Protein AF-A0AA35TW32-F1 (afdb_monomer_lite)

Radius of gyration: 16.97 Å; chains: 1; bounding box: 42×21×56 Å

Structure (mmCIF, N/CA/C/O backbone):
data_AF-A0AA35TW32-F1
#
_entry.id   AF-A0AA35TW32-F1
#
loop_
_atom_site.group_PDB
_atom_site.id
_atom_site.type_symbol
_atom_site.label_atom_id
_atom_site.label_alt_id
_atom_site.label_comp_id
_atom_site.label_asym_id
_atom_site.label_entity_id
_atom_site.label_seq_id
_atom_site.pdbx_PDB_ins_code
_atom_site.Cartn_x
_atom_site.Cartn_y
_atom_site.Cartn_z
_atom_site.occupancy
_atom_site.B_iso_or_equiv
_atom_site.auth_seq_id
_atom_site.auth_comp_id
_atom_site.auth_asym_id
_atom_site.auth_atom_id
_atom_site.pdbx_PDB_model_num
ATOM 1 N N . MET A 1 1 ? -7.127 12.486 -2.080 1.00 75.44 1 MET A N 1
ATOM 2 C CA . MET A 1 1 ? -5.794 12.569 -2.715 1.00 75.44 1 MET A CA 1
ATOM 3 C C . MET A 1 1 ? -5.423 11.182 -3.210 1.00 75.44 1 MET A C 1
ATOM 5 O O . MET A 1 1 ? -5.558 10.249 -2.428 1.00 75.44 1 MET A O 1
ATOM 9 N N . THR A 1 2 ? -4.987 11.030 -4.460 1.00 83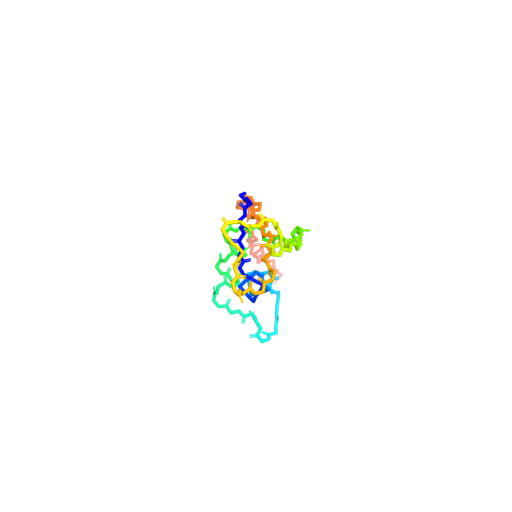.56 2 THR A N 1
ATOM 10 C CA . THR A 1 2 ? -4.437 9.758 -4.969 1.00 83.56 2 THR A CA 1
ATOM 11 C C . THR A 1 2 ? -2.921 9.878 -5.017 1.00 83.56 2 THR A C 1
ATOM 13 O O . THR A 1 2 ? -2.411 10.819 -5.617 1.00 83.56 2 THR A O 1
ATOM 16 N N . LEU A 1 3 ? -2.208 8.961 -4.371 1.00 84.12 3 LEU A N 1
ATOM 17 C CA . LEU A 1 3 ? -0.750 8.947 -4.286 1.00 84.12 3 LEU A CA 1
ATOM 18 C C . LEU A 1 3 ? -0.221 7.605 -4.790 1.00 84.12 3 LEU A C 1
ATOM 20 O O . LEU A 1 3 ? -0.818 6.565 -4.524 1.00 84.12 3 LEU A O 1
ATOM 24 N N . MET A 1 4 ? 0.910 7.616 -5.491 1.00 86.38 4 MET A N 1
ATOM 25 C CA . MET A 1 4 ? 1.616 6.396 -5.884 1.00 86.38 4 MET A CA 1
ATOM 26 C C . MET A 1 4 ? 2.799 6.150 -4.960 1.00 86.38 4 MET A C 1
ATOM 28 O O . MET A 1 4 ? 3.652 7.018 -4.789 1.00 86.38 4 MET A O 1
ATOM 32 N N . PHE A 1 5 ? 2.876 4.940 -4.418 1.00 86.25 5 PHE A N 1
ATOM 33 C CA . PHE A 1 5 ? 3.993 4.484 -3.601 1.00 86.25 5 PHE A CA 1
ATOM 34 C C . PHE A 1 5 ? 4.568 3.182 -4.152 1.00 86.25 5 PHE A C 1
ATOM 36 O O . PHE A 1 5 ? 3.948 2.487 -4.957 1.00 86.25 5 PHE A O 1
ATOM 43 N N . GLN A 1 6 ? 5.768 2.831 -3.698 1.00 86.75 6 GLN A N 1
ATOM 44 C CA . GLN A 1 6 ? 6.271 1.468 -3.855 1.00 86.75 6 GLN A CA 1
ATOM 45 C C . GLN A 1 6 ? 5.362 0.478 -3.117 1.00 86.75 6 GLN A C 1
ATOM 47 O O . GLN A 1 6 ? 4.702 0.839 -2.137 1.00 86.75 6 GLN A O 1
ATOM 52 N N . LYS A 1 7 ? 5.339 -0.769 -3.592 1.00 83.69 7 LYS A N 1
ATOM 53 C CA . LYS A 1 7 ? 4.476 -1.835 -3.074 1.00 83.69 7 LYS A CA 1
ATOM 54 C C . LYS A 1 7 ? 4.587 -2.010 -1.558 1.00 83.69 7 LYS A C 1
ATOM 56 O O . LYS A 1 7 ? 3.558 -1.994 -0.889 1.00 83.69 7 LYS A O 1
ATOM 61 N N . GLU A 1 8 ? 5.794 -2.100 -0.996 1.00 87.00 8 GLU A N 1
ATOM 62 C CA . GLU A 1 8 ? 5.963 -2.313 0.451 1.00 87.00 8 GLU A CA 1
ATOM 63 C C . GLU A 1 8 ? 5.431 -1.128 1.272 1.00 87.00 8 GLU A C 1
ATOM 65 O O . GLU A 1 8 ? 4.840 -1.295 2.338 1.00 87.00 8 GLU A O 1
ATOM 70 N N . VAL A 1 9 ? 5.599 0.095 0.765 1.00 87.94 9 VAL A N 1
ATOM 71 C CA . VAL A 1 9 ? 5.135 1.314 1.443 1.00 87.94 9 VAL A CA 1
ATOM 72 C C . VAL A 1 9 ? 3.611 1.406 1.407 1.00 87.94 9 VAL A C 1
ATOM 74 O O . VAL A 1 9 ? 2.985 1.712 2.421 1.00 87.94 9 VAL A O 1
ATOM 77 N N . ALA A 1 10 ? 2.998 1.091 0.267 1.00 87.94 10 ALA A N 1
ATOM 78 C CA . ALA A 1 10 ? 1.547 1.070 0.136 1.00 87.94 10 ALA A CA 1
ATOM 79 C C . ALA A 1 10 ? 0.899 -0.017 1.012 1.00 87.94 10 ALA A C 1
ATOM 81 O O . ALA A 1 10 ? -0.140 0.237 1.629 1.00 87.94 10 ALA A O 1
ATOM 82 N N . GLN A 1 11 ? 1.535 -1.190 1.126 1.00 88.06 11 GLN A N 1
ATOM 83 C CA . GLN A 1 11 ? 1.127 -2.249 2.057 1.00 88.06 11 GLN A CA 1
ATOM 84 C C . GLN A 1 11 ? 1.147 -1.753 3.501 1.00 88.06 11 GLN A C 1
ATOM 86 O O . GLN A 1 11 ? 0.158 -1.899 4.211 1.00 88.06 11 GLN A O 1
ATOM 91 N N . ARG A 1 12 ? 2.220 -1.076 3.920 1.00 89.88 12 ARG A N 1
ATOM 92 C CA . ARG A 1 12 ? 2.313 -0.510 5.272 1.00 89.88 12 ARG A CA 1
ATOM 93 C C . ARG A 1 12 ? 1.258 0.554 5.535 1.00 89.88 12 ARG A C 1
ATOM 95 O O . ARG A 1 12 ? 0.646 0.543 6.594 1.00 89.88 12 ARG A O 1
ATOM 102 N N . ILE A 1 13 ? 1.003 1.461 4.593 1.00 88.75 13 ILE A N 1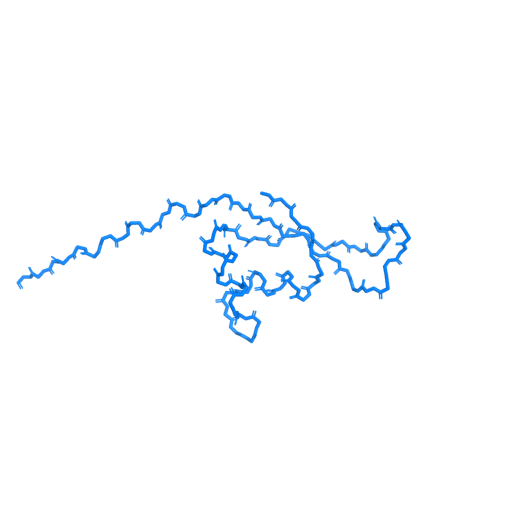
ATOM 103 C CA . ILE A 1 13 ? -0.007 2.522 4.761 1.00 88.75 13 ILE A CA 1
ATOM 104 C C . ILE A 1 13 ? -1.415 1.930 4.951 1.00 88.75 13 ILE A C 1
ATOM 106 O O . ILE A 1 13 ? -2.189 2.415 5.777 1.00 88.75 13 ILE A O 1
ATOM 110 N N . THR A 1 14 ? -1.738 0.872 4.206 1.00 87.62 14 THR A N 1
ATOM 111 C CA . THR A 1 14 ? -3.063 0.227 4.225 1.00 87.62 14 THR A CA 1
ATOM 112 C C . THR A 1 14 ? -3.197 -0.908 5.244 1.00 87.62 14 THR A C 1
ATOM 114 O O . THR A 1 14 ? -4.301 -1.405 5.450 1.00 87.62 14 THR A O 1
ATOM 117 N N . ALA A 1 15 ? -2.115 -1.300 5.921 1.00 90.00 15 ALA A N 1
ATOM 118 C CA . ALA A 1 15 ? -2.130 -2.369 6.915 1.00 90.00 15 ALA A CA 1
ATOM 119 C C . ALA A 1 15 ? -3.050 -2.025 8.094 1.00 90.00 15 ALA A C 1
ATOM 121 O O . ALA A 1 15 ? -2.896 -0.977 8.711 1.00 90.00 15 ALA A O 1
ATOM 122 N N . THR A 1 16 ? -3.970 -2.915 8.456 1.00 85.06 16 THR A N 1
ATOM 123 C CA . THR A 1 16 ? -4.866 -2.751 9.620 1.00 85.06 16 THR A CA 1
ATOM 124 C C . THR A 1 16 ? -4.413 -3.553 10.847 1.00 85.06 16 THR A C 1
ATOM 126 O O . THR A 1 16 ? -5.093 -3.552 11.869 1.00 85.06 16 THR A O 1
ATOM 129 N N . GLY A 1 17 ? -3.279 -4.252 10.747 1.00 85.12 17 GLY A N 1
ATOM 130 C CA . GLY A 1 17 ? -2.689 -5.091 11.790 1.00 85.12 17 GLY A CA 1
ATOM 131 C C . GLY A 1 17 ? -1.544 -5.950 11.237 1.00 85.12 17 GLY A C 1
ATOM 132 O O . GLY A 1 17 ? -1.299 -5.959 10.031 1.00 85.12 17 GLY A O 1
ATOM 133 N N . GLY A 1 18 ? -0.837 -6.671 12.110 1.00 87.88 18 GLY A N 1
ATOM 134 C CA . GLY A 1 18 ? 0.268 -7.560 11.723 1.00 87.88 18 GLY A CA 1
ATOM 135 C C . GLY A 1 18 ? 1.637 -6.873 11.632 1.00 87.88 18 GLY A C 1
ATOM 136 O O . GLY A 1 18 ? 1.838 -5.788 12.169 1.00 87.88 18 GLY A O 1
ATOM 137 N N . ARG A 1 19 ? 2.602 -7.525 10.968 1.00 86.56 19 ARG A N 1
ATOM 138 C CA . ARG A 1 19 ? 4.022 -7.110 10.930 1.00 86.56 19 ARG A CA 1
ATOM 139 C 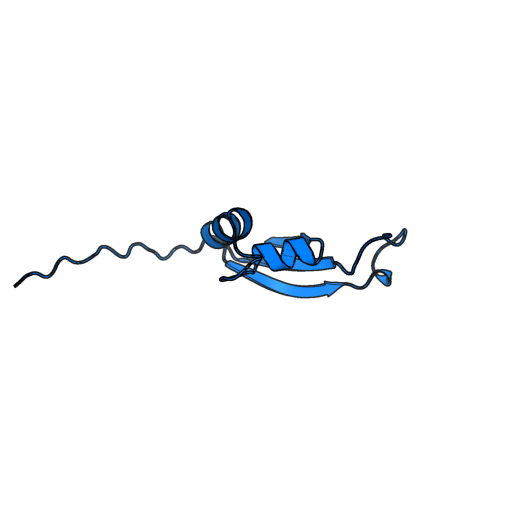C . ARG A 1 19 ? 4.267 -5.785 10.199 1.00 86.56 19 ARG A C 1
ATOM 141 O O . ARG A 1 19 ? 5.206 -5.070 10.534 1.00 86.56 19 ARG A O 1
ATOM 148 N N . ASP A 1 20 ? 3.427 -5.464 9.222 1.00 87.00 20 ASP A N 1
ATOM 149 C CA . ASP A 1 20 ? 3.518 -4.230 8.434 1.00 87.00 20 ASP A CA 1
ATOM 150 C C . ASP A 1 20 ? 2.751 -3.057 9.065 1.00 87.00 20 ASP A C 1
ATOM 152 O O . ASP A 1 20 ? 2.806 -1.934 8.555 1.00 87.00 20 ASP A O 1
ATOM 156 N N . TYR A 1 21 ? 2.051 -3.299 10.180 1.00 88.75 21 TYR A N 1
ATOM 157 C CA . TYR A 1 21 ? 1.348 -2.271 10.934 1.00 88.75 21 TYR A CA 1
ATOM 158 C C . TYR A 1 21 ? 2.305 -1.530 11.866 1.00 88.75 21 TYR A C 1
ATOM 160 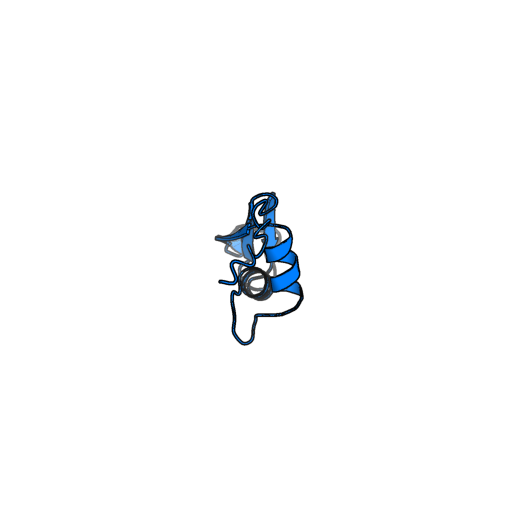O O . TYR A 1 21 ? 2.912 -2.114 12.761 1.00 88.75 21 TYR A O 1
ATOM 168 N N . GLY A 1 22 ? 2.420 -0.217 11.680 1.00 88.75 22 GLY A N 1
ATOM 169 C CA . GLY A 1 22 ? 3.295 0.611 12.504 1.00 88.75 22 GLY A CA 1
ATOM 170 C C . GLY A 1 22 ? 2.916 2.085 12.490 1.00 88.75 22 GLY A C 1
ATOM 171 O O . GLY A 1 22 ? 1.823 2.471 12.077 1.00 88.75 22 GLY A O 1
ATOM 172 N N . GLY A 1 23 ? 3.845 2.941 12.922 1.00 88.38 23 GLY A N 1
ATOM 173 C CA . GLY A 1 23 ? 3.596 4.382 13.050 1.00 88.38 23 GLY A CA 1
ATOM 174 C C . GLY A 1 23 ? 3.149 5.064 11.749 1.00 88.38 23 GLY A C 1
ATOM 175 O O . GLY A 1 23 ? 2.340 5.990 11.796 1.00 88.38 23 GLY A O 1
ATOM 176 N N . LEU A 1 24 ? 3.622 4.590 10.588 1.00 86.69 24 LEU A N 1
ATOM 177 C CA . LEU A 1 24 ? 3.200 5.104 9.280 1.00 86.69 24 LEU A CA 1
ATOM 178 C C . LEU A 1 24 ? 1.730 4.767 8.986 1.00 86.69 24 LEU A C 1
ATOM 180 O O . LEU A 1 24 ? 0.971 5.652 8.598 1.00 86.69 24 LEU A O 1
ATOM 184 N N . SER A 1 25 ? 1.329 3.516 9.225 1.00 88.12 25 SER A N 1
ATOM 185 C CA . SER A 1 25 ? -0.045 3.023 9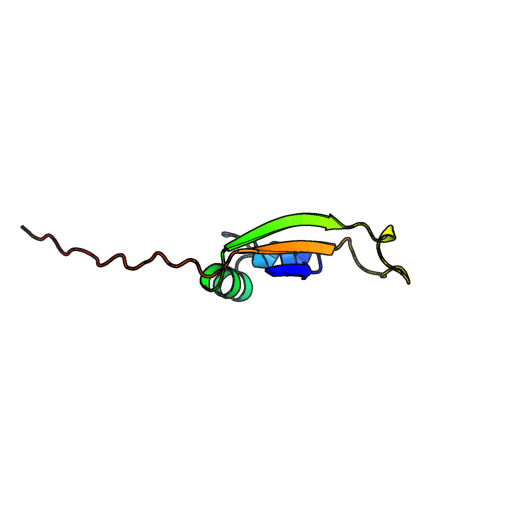.064 1.00 88.12 25 SER A CA 1
ATOM 186 C C . SER A 1 25 ? -1.007 3.817 9.943 1.00 88.12 25 SER A C 1
ATOM 188 O O . SER A 1 25 ? -2.012 4.332 9.461 1.00 88.12 25 SER A O 1
ATOM 190 N N . VAL A 1 26 ? -0.644 4.003 11.219 1.00 88.56 26 VAL A N 1
ATOM 191 C CA . VAL A 1 26 ? -1.454 4.739 12.198 1.00 88.56 26 VAL A CA 1
ATOM 192 C C . VAL A 1 26 ? -1.630 6.194 11.780 1.00 88.56 26 VAL A C 1
ATOM 194 O O . VAL A 1 26 ? -2.757 6.674 11.732 1.00 88.56 26 VAL A O 1
ATOM 197 N N . ARG A 1 27 ? -0.547 6.910 11.447 1.00 88.12 27 ARG A N 1
ATOM 198 C CA . ARG A 1 27 ? -0.643 8.328 11.059 1.00 88.12 27 ARG A CA 1
ATOM 199 C C . ARG A 1 27 ? -1.459 8.5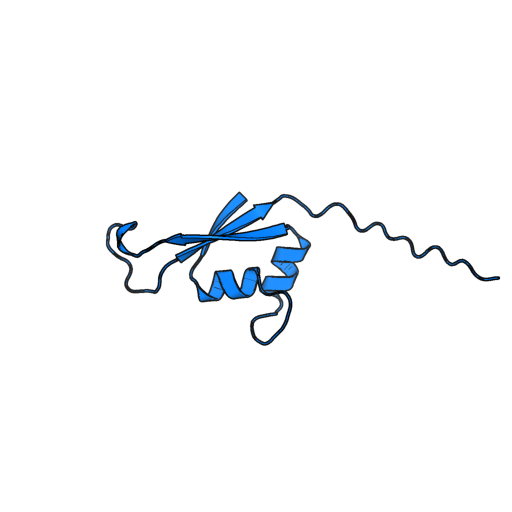15 9.785 1.00 88.12 27 ARG A C 1
ATOM 201 O O . ARG A 1 27 ? -2.301 9.409 9.738 1.00 88.12 27 ARG A O 1
ATOM 208 N N . ALA A 1 28 ? -1.234 7.672 8.779 1.00 87.81 28 ALA A N 1
ATOM 209 C CA . ALA A 1 28 ? -1.963 7.747 7.521 1.00 87.81 28 ALA A CA 1
ATOM 210 C C . ALA A 1 28 ? -3.464 7.493 7.736 1.00 87.81 28 ALA A C 1
ATOM 212 O O . ALA A 1 28 ? -4.283 8.325 7.352 1.00 87.81 28 ALA A O 1
ATOM 213 N N . GLN A 1 29 ? -3.821 6.418 8.443 1.00 86.38 29 GLN A N 1
ATOM 214 C CA . GLN A 1 29 ? -5.217 6.054 8.718 1.00 86.38 29 GLN A CA 1
ATOM 215 C C . GLN A 1 29 ? -5.917 6.993 9.710 1.00 86.38 29 GLN A C 1
ATOM 217 O O . GLN A 1 29 ? -7.146 7.093 9.713 1.00 86.38 29 GLN A O 1
ATOM 222 N N . TRP A 1 30 ? -5.152 7.675 10.568 1.00 86.94 30 TRP A N 1
ATOM 223 C CA . TRP A 1 30 ? -5.678 8.678 11.491 1.00 86.94 30 TRP A CA 1
ATOM 224 C C . TRP A 1 30 ? -6.067 9.966 10.762 1.00 86.94 30 TRP A C 1
ATOM 226 O O . TRP A 1 30 ? -7.137 10.520 11.011 1.00 86.94 30 TRP A O 1
ATOM 236 N N . LEU A 1 31 ? -5.227 10.419 9.827 1.00 85.94 31 LEU A N 1
ATOM 237 C CA . LEU A 1 31 ? -5.478 11.632 9.048 1.00 85.94 31 LEU A CA 1
ATOM 238 C C . LEU A 1 31 ? -6.517 11.425 7.946 1.00 85.94 31 LEU A C 1
ATOM 240 O O . LEU A 1 31 ? -7.261 12.350 7.632 1.00 85.94 31 LEU A O 1
ATOM 244 N N . CYS A 1 32 ? -6.565 10.246 7.331 1.00 84.75 32 CYS A N 1
ATOM 245 C CA . CYS A 1 32 ? -7.376 9.992 6.145 1.00 84.75 32 CYS A CA 1
ATOM 246 C C . CYS A 1 32 ? -7.743 8.512 6.017 1.00 84.75 32 CYS A C 1
ATOM 248 O O . CYS A 1 32 ? -7.125 7.643 6.619 1.00 84.75 32 CYS A O 1
ATOM 250 N N . THR A 1 33 ? -8.770 8.208 5.226 1.00 84.56 33 THR A N 1
ATOM 251 C CA . THR A 1 33 ? -9.104 6.808 4.925 1.00 84.56 33 THR A CA 1
ATOM 252 C C . THR A 1 33 ? -8.265 6.359 3.735 1.00 84.56 33 THR A C 1
ATOM 254 O O . THR A 1 33 ? -8.470 6.872 2.636 1.00 84.56 33 THR A O 1
ATOM 257 N N . CYS A 1 34 ? -7.308 5.458 3.965 1.00 86.44 34 CYS A N 1
ATOM 258 C CA . CYS A 1 34 ? -6.394 4.946 2.944 1.00 86.44 34 CYS A CA 1
ATOM 259 C C . CYS A 1 34 ? -6.924 3.648 2.323 1.00 86.44 34 CYS A C 1
ATOM 261 O O . CYS A 1 34 ? -7.175 2.684 3.040 1.00 86.44 34 CYS A O 1
ATOM 263 N N . GLU A 1 35 ? -7.030 3.604 0.998 1.00 86.00 35 GLU A N 1
ATOM 264 C CA . GLU A 1 35 ? -7.483 2.438 0.235 1.00 86.00 35 GLU A CA 1
ATOM 265 C C . GLU A 1 35 ? -6.535 2.158 -0.937 1.00 86.00 35 GLU A C 1
ATOM 267 O O . GLU A 1 35 ? -6.011 3.084 -1.558 1.00 86.00 35 GLU A O 1
ATOM 272 N N . ARG A 1 36 ? -6.295 0.879 -1.245 1.00 85.38 36 ARG A N 1
ATOM 273 C CA . ARG A 1 36 ? -5.496 0.469 -2.406 1.00 85.38 36 ARG A CA 1
ATOM 274 C C . ARG A 1 36 ? -6.389 0.414 -3.642 1.00 85.38 36 ARG A C 1
ATOM 276 O O . ARG A 1 36 ? -7.361 -0.330 -3.641 1.00 85.38 36 ARG A O 1
ATOM 283 N N . LEU A 1 37 ? -6.025 1.147 -4.692 1.00 84.69 37 LEU A N 1
ATOM 284 C CA . LEU A 1 37 ? -6.804 1.191 -5.931 1.00 84.69 37 LEU A CA 1
ATOM 285 C C . LEU A 1 37 ? -6.328 0.164 -6.965 1.00 84.69 37 LEU A C 1
ATOM 287 O O . LEU A 1 37 ? -7.076 -0.736 -7.327 1.00 84.69 37 LEU A O 1
ATOM 291 N N . PHE A 1 38 ? -5.095 0.296 -7.462 1.00 83.06 38 PHE A N 1
ATOM 292 C CA . PHE A 1 38 ? -4.569 -0.563 -8.526 1.00 83.06 38 PHE A CA 1
ATOM 293 C C . PHE A 1 38 ? -3.040 -0.658 -8.508 1.00 83.06 38 PHE A C 1
ATOM 295 O O . PHE A 1 38 ? -2.339 0.222 -7.993 1.00 83.06 38 PHE A O 1
ATOM 302 N N . ASP A 1 39 ? -2.555 -1.752 -9.092 1.00 82.56 39 ASP A N 1
ATOM 303 C CA . ASP A 1 39 ? -1.153 -2.067 -9.342 1.00 82.56 39 ASP A CA 1
ATOM 304 C C . ASP A 1 39 ? -0.723 -1.499 -10.704 1.00 82.56 39 ASP A C 1
ATOM 306 O O . ASP A 1 39 ? -1.342 -1.783 -11.730 1.00 82.56 39 ASP A O 1
ATOM 310 N N . VAL A 1 40 ? 0.353 -0.712 -10.730 1.00 82.56 40 VAL A N 1
ATOM 311 C CA . VAL A 1 40 ? 0.920 -0.138 -11.955 1.00 82.56 40 VAL A CA 1
ATOM 312 C C . VAL A 1 40 ? 2.198 -0.883 -12.325 1.00 82.56 40 VAL A C 1
ATOM 314 O O . VAL A 1 40 ? 3.183 -0.880 -11.580 1.00 82.56 40 VAL A O 1
ATOM 317 N N . GLY A 1 41 ? 2.180 -1.514 -13.501 1.00 78.94 41 GLY A N 1
ATOM 318 C CA . GLY A 1 41 ? 3.334 -2.218 -14.051 1.00 78.94 41 GLY A CA 1
ATOM 319 C C . GLY A 1 41 ? 4.459 -1.272 -14.505 1.00 78.94 41 GLY A C 1
ATOM 320 O O . GLY A 1 41 ? 4.206 -0.112 -14.832 1.00 78.94 41 GLY A O 1
ATOM 321 N N . PRO A 1 42 ? 5.707 -1.764 -14.601 1.00 75.69 42 PRO A N 1
ATOM 322 C CA . PRO A 1 42 ? 6.879 -0.949 -14.949 1.00 75.69 42 PRO A CA 1
ATOM 323 C C . PRO A 1 42 ? 6.802 -0.330 -16.353 1.00 75.69 42 PRO A C 1
ATOM 325 O O . PRO A 1 42 ? 7.427 0.693 -16.603 1.00 75.69 42 PRO A O 1
ATOM 328 N N . ARG A 1 43 ? 5.988 -0.906 -17.250 1.00 78.12 43 ARG A N 1
ATOM 329 C CA . ARG A 1 43 ? 5.739 -0.390 -18.608 1.00 78.12 43 ARG A CA 1
ATOM 330 C C . ARG A 1 43 ? 5.036 0.972 -18.637 1.00 78.12 43 ARG A C 1
ATOM 332 O O . ARG A 1 43 ? 5.050 1.621 -19.672 1.00 78.12 43 ARG A O 1
ATOM 339 N N . ALA A 1 44 ? 4.422 1.396 -17.532 1.00 80.19 44 ALA A N 1
ATOM 340 C CA . ALA A 1 44 ? 3.758 2.695 -17.432 1.00 80.19 44 ALA A CA 1
ATOM 341 C C . ALA A 1 44 ? 4.723 3.862 -17.141 1.00 80.19 44 ALA A C 1
ATOM 343 O O . ALA A 1 44 ? 4.284 5.004 -17.050 1.00 80.19 44 ALA A O 1
ATOM 344 N N . PHE A 1 45 ? 6.021 3.590 -16.960 1.00 77.88 45 PHE A N 1
ATOM 345 C CA . PHE A 1 45 ? 7.029 4.584 -16.591 1.00 77.88 45 PHE A CA 1
ATOM 346 C C . PHE A 1 45 ? 8.150 4.645 -17.638 1.00 77.88 45 PHE A C 1
ATOM 348 O O . PHE A 1 45 ? 8.585 3.612 -18.146 1.00 77.88 45 PHE A O 1
ATOM 355 N N . VAL A 1 46 ? 8.646 5.855 -17.927 1.00 83.38 46 VAL A N 1
ATOM 356 C CA . VAL A 1 46 ? 9.776 6.100 -18.838 1.00 83.38 46 VAL A CA 1
ATOM 357 C C . VAL A 1 46 ? 10.759 7.076 -18.174 1.00 83.38 46 VAL A C 1
ATOM 359 O O . VAL A 1 46 ? 10.335 8.175 -17.812 1.00 83.38 46 VAL A O 1
ATOM 362 N N . PRO A 1 47 ? 12.052 6.722 -18.021 1.00 79.06 47 PRO A N 1
ATOM 363 C CA . PRO A 1 47 ? 12.651 5.402 -18.251 1.00 79.06 47 PRO A CA 1
ATOM 364 C C . PRO A 1 47 ? 12.162 4.351 -17.229 1.00 79.06 47 PRO A C 1
ATOM 366 O O . PRO A 1 47 ? 11.702 4.713 -16.141 1.00 79.06 47 PRO A O 1
ATOM 369 N N . PRO A 1 48 ? 12.226 3.049 -17.565 1.00 75.25 48 PRO A N 1
ATOM 370 C CA . PRO A 1 48 ? 11.688 1.995 -16.713 1.00 75.25 48 PRO A CA 1
ATOM 371 C C . PRO A 1 48 ? 12.421 1.937 -15.359 1.00 75.25 48 PRO A C 1
ATOM 373 O O . PRO A 1 48 ? 13.654 1.915 -15.324 1.00 75.25 48 PRO A O 1
ATOM 376 N N . PRO A 1 49 ? 11.691 1.907 -14.231 1.00 73.56 49 PRO A N 1
ATOM 377 C CA . PRO A 1 49 ? 12.292 1.828 -12.908 1.00 73.56 49 PRO A CA 1
ATOM 378 C C . PRO A 1 49 ? 12.865 0.430 -12.650 1.00 73.56 49 PRO A C 1
ATOM 380 O O . PRO A 1 49 ? 12.259 -0.576 -13.007 1.00 73.56 49 PRO A O 1
ATOM 383 N N . ALA A 1 50 ? 13.997 0.366 -11.947 1.00 70.50 50 ALA A N 1
ATOM 384 C CA . ALA A 1 50 ? 14.633 -0.894 -11.546 1.00 70.50 50 ALA A CA 1
ATOM 385 C C . ALA A 1 50 ? 13.875 -1.652 -10.434 1.00 70.50 50 ALA A C 1
ATOM 387 O O . ALA A 1 50 ? 14.220 -2.784 -10.110 1.00 70.50 50 ALA A O 1
ATOM 388 N N . VAL A 1 51 ? 12.865 -1.026 -9.823 1.00 59.84 51 VAL A N 1
ATOM 389 C CA . VAL A 1 51 ? 12.169 -1.525 -8.628 1.00 59.84 51 VAL A CA 1
ATOM 390 C C . VAL A 1 51 ? 10.691 -1.806 -8.915 1.00 59.84 51 VAL A C 1
ATOM 392 O O . VAL A 1 51 ? 10.081 -1.142 -9.750 1.00 59.84 51 VAL A O 1
ATOM 395 N N . THR A 1 52 ? 10.169 -2.793 -8.181 1.00 63.62 52 THR A N 1
ATOM 396 C CA . THR A 1 52 ? 8.834 -3.428 -8.137 1.00 63.62 52 THR A CA 1
ATOM 397 C C . THR A 1 52 ? 7.642 -2.553 -8.579 1.00 63.62 52 THR A C 1
ATOM 399 O O . THR A 1 52 ? 7.659 -1.341 -8.347 1.00 63.62 52 THR A O 1
ATOM 402 N N . PRO A 1 53 ? 6.559 -3.146 -9.141 1.00 61.22 53 PRO A N 1
ATOM 403 C CA . PRO A 1 53 ? 5.313 -2.437 -9.451 1.00 61.22 53 PRO A CA 1
ATOM 404 C C . PRO A 1 53 ? 4.850 -1.521 -8.313 1.00 61.22 53 PRO A C 1
ATOM 406 O O . PRO A 1 53 ? 4.898 -1.882 -7.135 1.00 61.22 53 PRO A O 1
ATOM 409 N N . ARG A 1 54 ? 4.414 -0.314 -8.680 1.00 69.31 54 ARG A N 1
ATOM 410 C CA . ARG A 1 54 ? 3.950 0.718 -7.743 1.00 69.31 54 ARG A CA 1
ATOM 411 C C . ARG A 1 54 ? 2.448 0.603 -7.532 1.00 69.31 54 ARG A C 1
ATOM 413 O O . ARG A 1 54 ? 1.713 0.229 -8.441 1.00 69.31 54 ARG A O 1
ATOM 420 N N . TRP A 1 55 ? 1.994 0.929 -6.328 1.00 77.56 55 TRP A N 1
ATOM 421 C CA . TRP A 1 55 ? 0.586 0.888 -5.939 1.00 77.56 55 TRP A CA 1
ATOM 422 C C . TRP A 1 55 ? 0.040 2.300 -5.800 1.00 77.56 55 TRP A C 1
ATOM 424 O O . TRP A 1 55 ? 0.655 3.157 -5.158 1.00 77.56 55 TRP A O 1
ATOM 434 N N . CYS A 1 56 ? -1.150 2.520 -6.348 1.00 74.19 56 CYS A N 1
ATOM 435 C CA . CYS A 1 56 ? -1.938 3.707 -6.057 1.00 74.19 56 CYS A CA 1
ATOM 436 C C . CYS A 1 56 ? -2.674 3.521 -4.728 1.00 74.19 56 CYS A C 1
ATOM 438 O O . CYS A 1 56 ? -3.513 2.627 -4.591 1.00 74.19 56 CYS A O 1
ATOM 440 N N . VAL A 1 57 ? -2.383 4.393 -3.767 1.00 81.31 57 VAL A N 1
ATOM 441 C CA . VAL A 1 57 ? -3.145 4.541 -2.530 1.00 81.31 57 VAL A CA 1
ATOM 442 C C . VAL A 1 57 ? -3.991 5.794 -2.643 1.00 81.31 57 VAL A C 1
ATOM 444 O O . VAL A 1 57 ? -3.502 6.885 -2.941 1.00 81.31 57 VAL A O 1
ATOM 447 N N . TRP A 1 58 ? -5.276 5.650 -2.376 1.00 76.56 58 TRP A N 1
ATOM 448 C CA . TRP A 1 58 ? -6.183 6.767 -2.284 1.00 76.56 58 TRP A CA 1
ATOM 449 C C . TRP A 1 58 ? -6.493 7.093 -0.836 1.00 76.56 58 TRP A C 1
ATOM 451 O O . TRP A 1 58 ? -6.965 6.257 -0.074 1.00 76.56 58 TRP A O 1
ATOM 461 N N . CYS A 1 59 ? -6.227 8.341 -0.474 1.00 78.38 59 CYS A N 1
ATOM 462 C CA . CYS A 1 59 ? -6.550 8.918 0.815 1.00 78.38 59 CYS A CA 1
ATOM 463 C C . CYS A 1 59 ? -7.812 9.775 0.661 1.00 78.38 59 CYS A C 1
ATOM 465 O O . CYS A 1 59 ? -7.744 10.910 0.161 1.00 78.38 59 CYS A O 1
ATOM 467 N N . ARG A 1 60 ? -8.971 9.243 1.069 1.00 75.19 60 ARG A N 1
ATOM 468 C CA . ARG A 1 60 ? -10.211 10.027 1.225 1.00 75.19 60 ARG A CA 1
ATOM 469 C C . ARG A 1 60 ? -10.062 10.922 2.455 1.00 75.19 60 ARG A C 1
ATOM 471 O O . ARG A 1 60 ? -9.431 10.499 3.421 1.00 75.19 60 ARG A O 1
ATOM 478 N N . GLY A 1 61 ? -10.605 12.142 2.390 1.00 64.62 61 GLY A N 1
ATOM 479 C CA . GLY A 1 61 ? -10.448 13.214 3.387 1.00 64.62 61 GLY A CA 1
ATOM 480 C C . GLY A 1 61 ? -10.715 12.816 4.848 1.00 64.62 61 GLY A C 1
ATOM 481 O O . GLY A 1 61 ? -11.111 11.682 5.128 1.00 64.62 61 GLY A O 1
ATOM 482 N N . PRO A 1 62 ? -10.479 13.739 5.798 1.00 61.50 62 PRO A N 1
ATOM 483 C CA . PRO A 1 62 ? -10.349 13.408 7.208 1.00 61.50 62 PRO A CA 1
ATOM 484 C C . PRO A 1 62 ? -11.529 12.596 7.714 1.00 61.50 62 PRO A C 1
ATOM 486 O O . PRO A 1 62 ? -12.689 12.941 7.475 1.00 61.50 62 PRO A O 1
ATOM 489 N N . ARG A 1 63 ? -11.209 11.505 8.419 1.00 60.19 63 ARG A N 1
ATOM 490 C CA . ARG A 1 63 ? -12.175 10.595 9.037 1.00 60.19 63 ARG A CA 1
ATOM 491 C C . ARG A 1 63 ? -12.842 11.323 10.208 1.00 60.19 63 ARG A C 1
ATOM 493 O O . ARG A 1 63 ? -12.530 11.115 11.376 1.00 60.19 63 ARG A O 1
ATOM 500 N N . ARG A 1 64 ? -13.731 12.261 9.879 1.00 51.44 64 ARG A N 1
ATOM 501 C CA . ARG A 1 64 ? -14.420 13.177 10.790 1.00 51.44 64 ARG A CA 1
ATOM 502 C C . ARG A 1 64 ? -15.556 12.440 11.504 1.00 51.44 64 ARG A C 1
ATOM 504 O O . ARG A 1 64 ? -16.717 12.778 11.333 1.00 51.44 64 ARG A O 1
ATOM 511 N N . SER A 1 65 ? -15.238 11.411 12.288 1.00 52.44 65 SER A N 1
ATOM 512 C CA . SER A 1 65 ? -16.216 10.747 13.162 1.00 52.44 65 SER A CA 1
ATOM 513 C C . SER A 1 65 ? -15.562 9.931 14.281 1.00 52.44 65 SER A C 1
ATOM 515 O O . SER A 1 65 ? -15.607 8.704 14.319 1.00 52.44 65 SER A O 1
ATOM 517 N N . ARG A 1 66 ? -15.003 10.619 15.282 1.00 51.62 66 ARG A N 1
ATOM 518 C CA . ARG A 1 66 ? -14.930 10.047 16.638 1.00 51.62 66 ARG A CA 1
ATOM 519 C C . ARG A 1 66 ? -14.976 11.120 17.728 1.00 51.62 66 ARG A C 1
ATOM 521 O O . ARG A 1 66 ? -14.114 11.195 18.588 1.00 51.62 66 ARG A O 1
ATOM 528 N N . ARG A 1 67 ? -16.068 11.895 17.753 1.00 45.50 67 ARG A N 1
ATOM 529 C CA . ARG A 1 67 ? -16.691 12.248 19.040 1.00 45.50 67 ARG A CA 1
ATOM 530 C C . ARG A 1 67 ? -17.533 11.043 19.462 1.00 45.50 67 ARG A C 1
ATOM 532 O O . ARG A 1 67 ? -18.732 11.011 19.232 1.00 45.50 67 ARG A O 1
ATOM 539 N N . ARG A 1 68 ? -16.893 10.006 20.000 1.00 45.78 68 ARG A N 1
ATOM 540 C CA . ARG A 1 68 ? -17.585 9.113 20.932 1.00 45.78 68 ARG A CA 1
ATOM 541 C C . ARG A 1 68 ? -17.266 9.666 22.310 1.00 45.78 68 ARG A C 1
ATOM 543 O O . ARG A 1 68 ? -16.234 9.332 22.878 1.00 45.78 68 ARG A O 1
ATOM 550 N N . THR A 1 69 ? -18.098 10.581 22.795 1.00 49.53 69 THR A N 1
ATOM 551 C CA . THR A 1 69 ? -18.217 10.797 24.236 1.00 49.53 69 THR A CA 1
ATOM 552 C C . THR A 1 69 ? -18.551 9.436 24.845 1.00 49.53 69 THR A C 1
ATOM 554 O O . THR A 1 69 ? -19.511 8.808 24.392 1.00 49.53 69 THR A O 1
ATOM 557 N N . PRO A 1 70 ? -17.782 8.922 25.815 1.00 48.06 70 PRO A N 1
ATOM 558 C CA . PRO A 1 70 ? -18.294 7.848 26.638 1.00 48.06 70 PRO A CA 1
ATOM 559 C C . PRO A 1 70 ? -19.412 8.481 27.469 1.00 48.06 70 PRO A C 1
ATOM 561 O O . PRO A 1 70 ? -19.151 9.218 28.417 1.00 48.06 70 PRO A O 1
ATOM 564 N N . THR A 1 71 ? -20.667 8.279 27.070 1.00 52.66 71 THR A N 1
ATOM 565 C CA . THR A 1 71 ? -21.794 8.489 27.977 1.00 52.66 71 THR A CA 1
ATOM 566 C C . THR A 1 71 ? -21.594 7.518 29.127 1.00 52.66 71 THR A C 1
ATOM 568 O O . THR A 1 71 ? -21.854 6.323 29.011 1.00 52.66 71 THR A O 1
ATOM 571 N N . ARG A 1 72 ? -21.042 8.045 30.217 1.00 51.22 72 ARG A N 1
ATOM 572 C CA . ARG A 1 72 ? -21.028 7.422 31.531 1.00 51.22 72 ARG A CA 1
ATOM 573 C C . ARG A 1 72 ? -22.484 7.325 31.985 1.00 51.22 72 ARG A C 1
ATOM 575 O O . ARG A 1 72 ? -23.014 8.267 32.559 1.00 51.22 72 ARG A O 1
ATOM 582 N N . SER A 1 73 ? -23.137 6.217 31.660 1.00 42.19 73 SER A N 1
ATOM 583 C CA . SER A 1 73 ? -24.395 5.806 32.276 1.00 42.19 73 SER A CA 1
ATOM 584 C C . SER A 1 73 ? -24.058 4.832 33.404 1.00 42.19 73 SER A C 1
ATOM 586 O O . SER A 1 73 ? -23.912 3.633 33.178 1.00 42.19 73 SER A O 1
ATOM 588 N N . THR A 1 74 ? -23.850 5.368 34.602 1.00 48.09 74 THR A N 1
ATOM 589 C CA . THR A 1 74 ? -23.974 4.613 35.856 1.00 48.09 74 THR A CA 1
ATOM 590 C C . THR A 1 74 ? -25.446 4.618 36.265 1.00 48.09 74 THR A C 1
ATOM 592 O O . THR A 1 74 ? -26.020 5.710 36.290 1.00 48.09 74 THR A O 1
ATOM 595 N N . PRO A 1 75 ? -26.061 3.471 36.585 1.00 63.94 75 PRO A N 1
ATOM 596 C CA . PRO A 1 75 ? -27.023 3.418 37.676 1.00 63.94 75 PRO A CA 1
ATOM 597 C C . PRO A 1 75 ? -26.306 3.491 39.033 1.00 63.94 75 PRO A C 1
ATOM 599 O O . PRO A 1 75 ? -25.124 3.073 39.107 1.00 63.94 75 PRO A O 1
#

Foldseek 3Di:
DKDKDAPLLLCLCQDPDDDSDDPNVCVLVQQFPKDWDDWADQVVDPPGDPGDTIIIIDTHGHPPDPPPDPPPDDD

Sequence (75 aa):
MTLMFQKEVAQRITATGGRDYGGLSVRAQWLCTCERLFDVGPRAFVPPPAVTPRWCVWCRGPRRSRRRTPTRSTP

Organism: Geodia barretti (NCBI:txid519541)

InterPro domains:
  IPR001737 Ribosomal RNA adenine methyltransferase KsgA/Erm [PF00398] (1-51)
  IPR001737 Ribosomal RNA adenine methyltransferase KsgA/Erm [PS51689] (1-75)
  IPR029063 S-adenosyl-L-methionine-dependent methyltransferase superfamily [G3DSA:3.40.50.150] (1-55)
  IPR029063 S-adenosyl-L-methionine-dependent methyltransferase superfamily [SSF53335] (1-52)

pLDDT: mean 76.37, std 13.76, range [42.19, 90.0]

Secondary structure (DSSP, 8-state):
-EEEEEHHHHHHHH--SSTT-SHHHHHHHHHSEEEEEEEE-GGGSSSPPSS--EEEEEEES--------------